Protein AF-A0A3N5Y8Y2-F1 (afdb_monomer_lite)

Sequence (75 aa):
MVLLVLALMVGFLNEGLITVNYLLAQATIRVSTFITIVLGGGIVIGLALLLPAYLRVRMQLASLRQKHNQAESSS

Organism: NCBI:txid2259342

pLDDT: mean 70.61, std 14.33, range [46.88, 91.75]

Structure (mmCIF, N/CA/C/O backbone):
data_AF-A0A3N5Y8Y2-F1
#
_entry.id   AF-A0A3N5Y8Y2-F1
#
loop_
_atom_site.group_PDB
_atom_site.id
_atom_site.type_symbol
_atom_site.label_atom_id
_atom_site.label_alt_id
_atom_site.label_comp_id
_atom_site.label_asym_id
_atom_site.label_entity_id
_atom_site.label_seq_id
_atom_site.pdbx_PDB_ins_code
_atom_site.Cartn_x
_atom_site.Cartn_y
_atom_site.Cartn_z
_atom_site.occupancy
_atom_site.B_iso_or_equiv
_atom_site.auth_seq_id
_atom_site.auth_comp_id
_atom_site.auth_asym_id
_atom_site.auth_atom_id
_atom_site.pdbx_PDB_model_num
ATOM 1 N N . MET A 1 1 ? -7.698 -7.844 -3.836 1.00 58.91 1 MET A N 1
ATOM 2 C CA . MET A 1 1 ? -6.710 -8.935 -3.998 1.00 58.91 1 MET A CA 1
ATOM 3 C C . MET A 1 1 ? -6.657 -9.458 -5.427 1.00 58.91 1 MET A C 1
ATOM 5 O O . MET A 1 1 ? -5.582 -9.421 -5.998 1.00 58.91 1 MET A O 1
ATOM 9 N N . VAL A 1 2 ? -7.780 -9.820 -6.059 1.00 65.62 2 VAL A N 1
ATOM 10 C CA . VAL A 1 2 ? -7.799 -10.296 -7.464 1.00 65.62 2 VAL A CA 1
ATOM 11 C C . VAL A 1 2 ? -7.177 -9.299 -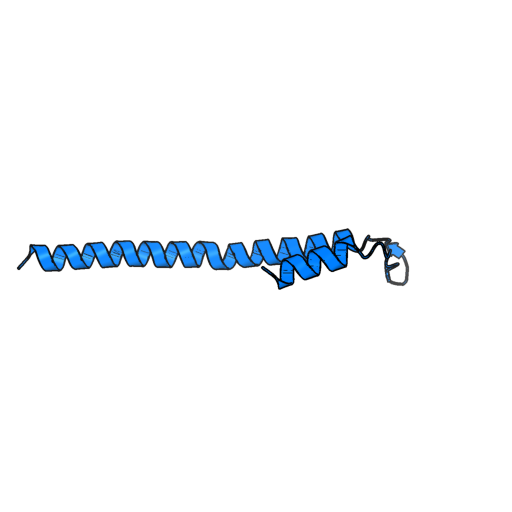8.456 1.00 65.62 2 VAL A C 1
ATOM 13 O O . VAL A 1 2 ? -6.305 -9.677 -9.225 1.00 65.62 2 VAL A O 1
ATOM 16 N N . LEU A 1 3 ? -7.531 -8.010 -8.380 1.00 62.78 3 LEU A N 1
ATOM 17 C CA . LEU A 1 3 ? -6.945 -6.970 -9.244 1.00 62.78 3 LEU A CA 1
ATOM 18 C C . LEU A 1 3 ? -5.428 -6.804 -9.053 1.00 62.78 3 LEU A C 1
ATOM 20 O O . LEU A 1 3 ? -4.713 -6.506 -10.000 1.00 62.78 3 LEU A O 1
ATOM 24 N N . LEU A 1 4 ? -4.938 -7.037 -7.833 1.00 63.94 4 LEU A N 1
ATOM 25 C CA . LEU A 1 4 ? -3.517 -6.956 -7.500 1.00 63.94 4 LEU A CA 1
ATOM 26 C C . LEU A 1 4 ? -2.755 -8.149 -8.090 1.00 63.94 4 LEU A C 1
ATOM 28 O O . LEU A 1 4 ? -1.696 -7.966 -8.678 1.00 63.94 4 LEU A O 1
ATOM 32 N N . VAL A 1 5 ? -3.327 -9.353 -7.999 1.00 68.06 5 VAL A N 1
ATOM 33 C CA . VAL A 1 5 ? -2.767 -10.566 -8.613 1.00 68.06 5 VAL A CA 1
ATOM 34 C C . VAL A 1 5 ? -2.754 -10.450 -10.139 1.00 68.06 5 VAL A C 1
ATOM 36 O O . VAL A 1 5 ? -1.744 -10.769 -10.757 1.00 68.06 5 VAL A O 1
ATOM 39 N N . LEU A 1 6 ? -3.822 -9.924 -10.748 1.00 64.06 6 LEU A N 1
ATOM 40 C CA . LEU A 1 6 ? -3.881 -9.690 -12.195 1.00 64.06 6 LEU A CA 1
ATOM 41 C C . LEU A 1 6 ? -2.845 -8.653 -12.651 1.00 64.06 6 LEU A C 1
ATOM 43 O O . LEU A 1 6 ? -2.152 -8.885 -13.637 1.00 64.06 6 LEU A O 1
ATOM 47 N N . ALA A 1 7 ? -2.677 -7.553 -11.913 1.00 62.03 7 ALA A N 1
ATOM 48 C CA . ALA A 1 7 ? -1.656 -6.548 -12.210 1.00 62.03 7 ALA A CA 1
ATOM 49 C C . ALA A 1 7 ? -0.225 -7.108 -12.091 1.00 62.03 7 ALA A C 1
ATOM 51 O O . ALA A 1 7 ? 0.614 -6.831 -12.948 1.00 62.03 7 ALA A O 1
ATOM 52 N N . LEU A 1 8 ? 0.047 -7.934 -11.070 1.00 62.97 8 LEU A N 1
ATOM 53 C CA . LEU A 1 8 ? 1.326 -8.637 -10.917 1.00 62.97 8 LEU A CA 1
ATOM 54 C C . LEU A 1 8 ? 1.585 -9.612 -12.068 1.00 62.97 8 LEU A C 1
ATOM 56 O O . LEU A 1 8 ? 2.686 -9.632 -12.608 1.00 62.97 8 LEU A O 1
ATOM 60 N N . MET A 1 9 ? 0.575 -10.389 -12.462 1.00 68.50 9 MET A N 1
ATOM 61 C CA . MET A 1 9 ? 0.687 -11.378 -13.536 1.00 68.50 9 MET A CA 1
ATOM 62 C C . MET A 1 9 ? 0.948 -10.709 -14.889 1.00 68.50 9 MET A C 1
ATOM 64 O O . MET A 1 9 ? 1.844 -11.120 -15.620 1.00 68.50 9 MET A O 1
ATOM 68 N N . VAL A 1 10 ? 0.215 -9.634 -15.198 1.00 64.12 10 VAL A N 1
ATOM 69 C CA . VAL A 1 10 ? 0.416 -8.838 -16.419 1.00 64.12 10 VAL A CA 1
ATOM 70 C C . VAL A 1 10 ? 1.807 -8.199 -16.427 1.00 64.12 10 VAL A C 1
ATOM 72 O O . VAL A 1 10 ? 2.451 -8.183 -17.470 1.00 64.12 10 VAL A O 1
ATOM 75 N N . GLY A 1 11 ? 2.301 -7.734 -15.278 1.00 59.56 11 GLY A N 1
ATOM 76 C CA . GLY A 1 11 ? 3.654 -7.197 -15.136 1.00 59.56 11 GLY A CA 1
ATOM 77 C C . GLY A 1 11 ? 4.776 -8.219 -15.268 1.00 59.56 11 GLY A C 1
ATOM 78 O O . GLY A 1 11 ? 5.820 -7.910 -15.832 1.00 59.56 11 GLY A O 1
ATOM 79 N N . PHE A 1 12 ? 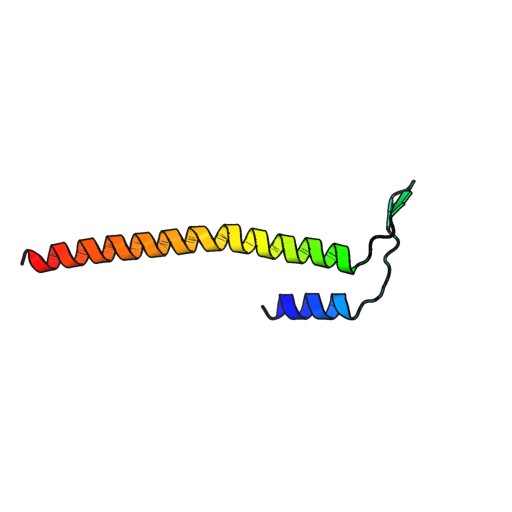4.562 -9.425 -14.749 1.00 62.12 12 PHE A N 1
ATOM 80 C CA . PHE A 1 12 ? 5.523 -10.524 -14.792 1.00 62.12 12 PHE A CA 1
ATOM 81 C C . PHE A 1 12 ? 5.636 -11.141 -16.193 1.00 62.12 12 PHE A C 1
ATOM 83 O O . PHE A 1 12 ? 6.728 -11.507 -16.609 1.00 62.12 12 PHE A O 1
ATOM 90 N N . LEU A 1 13 ? 4.520 -11.215 -16.928 1.00 60.66 13 LEU A N 1
ATOM 91 C CA . LEU A 1 13 ? 4.469 -11.727 -18.303 1.00 60.66 13 LEU A CA 1
ATOM 92 C C . LEU A 1 13 ? 4.847 -10.677 -19.364 1.00 60.66 13 LEU A C 1
ATOM 94 O O . LEU A 1 13 ? 5.061 -11.031 -20.519 1.00 60.66 13 LEU A O 1
ATOM 98 N N . ASN A 1 14 ? 4.919 -9.389 -19.005 1.00 59.41 14 ASN A N 1
ATOM 99 C CA . ASN A 1 14 ? 5.390 -8.338 -19.906 1.00 59.41 14 ASN A CA 1
ATOM 100 C C . ASN A 1 14 ? 6.882 -8.069 -19.685 1.00 59.41 14 ASN A C 1
ATOM 102 O O . ASN A 1 14 ? 7.280 -7.211 -18.900 1.00 59.41 14 ASN A O 1
ATOM 106 N N . GLU A 1 15 ? 7.707 -8.754 -20.470 1.00 58.97 15 GLU A N 1
ATOM 107 C CA . GLU A 1 15 ? 9.156 -8.531 -20.587 1.00 58.97 15 GLU A CA 1
ATOM 108 C C . GLU A 1 15 ? 9.506 -7.230 -21.351 1.00 58.97 15 GLU A C 1
ATOM 110 O O . GLU A 1 15 ? 10.670 -6.949 -21.636 1.00 58.97 15 GLU A O 1
ATOM 115 N N . GLY A 1 16 ? 8.503 -6.421 -21.713 1.00 53.72 16 GLY A N 1
ATOM 116 C CA . GLY A 1 16 ? 8.656 -5.228 -22.541 1.00 53.72 16 GLY A CA 1
ATOM 117 C C . GLY A 1 16 ? 9.438 -4.117 -21.840 1.00 53.72 16 GLY A C 1
ATOM 118 O O . GLY A 1 16 ? 8.946 -3.477 -20.915 1.00 53.72 16 GLY A O 1
ATOM 119 N N . LEU A 1 17 ? 10.660 -3.851 -22.298 1.00 50.41 17 LEU A N 1
ATOM 120 C CA . LEU A 1 17 ? 11.441 -2.667 -21.935 1.00 50.41 17 LEU A CA 1
ATOM 121 C C . LEU A 1 17 ? 10.766 -1.418 -22.533 1.00 50.41 17 LEU A C 1
ATOM 123 O O . LEU A 1 17 ? 10.781 -1.235 -23.746 1.00 50.41 17 LEU A O 1
ATOM 127 N N . ILE A 1 18 ? 10.186 -0.546 -21.703 1.00 52.97 18 ILE A N 1
ATOM 128 C CA . ILE A 1 18 ? 9.680 0.759 -22.157 1.00 52.97 18 ILE A CA 1
ATOM 129 C C . ILE A 1 18 ? 10.847 1.755 -22.136 1.00 52.97 18 ILE A C 1
ATOM 131 O O . ILE A 1 18 ? 11.357 2.113 -21.074 1.00 52.97 18 ILE A O 1
ATOM 135 N N . THR A 1 19 ? 11.285 2.215 -23.306 1.00 50.03 19 THR A N 1
ATOM 136 C CA . THR A 1 19 ? 12.277 3.289 -23.458 1.00 50.03 19 THR A CA 1
ATOM 137 C C . THR A 1 19 ? 11.605 4.641 -23.226 1.00 50.03 19 THR A C 1
ATOM 139 O O . THR A 1 19 ? 10.981 5.201 -24.125 1.00 50.03 19 THR A O 1
ATOM 142 N N . VAL A 1 20 ? 11.724 5.190 -22.016 1.00 50.47 20 VAL A N 1
ATOM 143 C CA . VAL A 1 20 ? 11.204 6.530 -21.717 1.00 50.47 20 VAL A CA 1
ATOM 144 C C . VAL A 1 20 ? 12.264 7.567 -22.097 1.00 50.47 20 VAL A C 1
ATOM 146 O O . VAL A 1 20 ? 13.292 7.706 -21.435 1.00 50.47 20 VAL A O 1
ATOM 149 N N . ASN A 1 21 ? 12.035 8.264 -23.210 1.00 47.22 21 ASN A N 1
ATOM 150 C CA . ASN A 1 21 ? 12.881 9.357 -23.680 1.00 47.22 21 ASN A CA 1
ATOM 151 C C . ASN A 1 21 ? 12.322 10.689 -23.165 1.00 47.22 21 ASN A C 1
ATOM 153 O O . ASN A 1 21 ? 11.451 11.290 -23.795 1.00 47.22 21 ASN A O 1
ATOM 157 N N . TYR A 1 22 ? 12.814 11.155 -22.017 1.00 51.09 22 TYR A N 1
ATOM 158 C CA . TYR A 1 22 ? 12.521 12.507 -21.542 1.00 51.09 22 TYR A CA 1
ATOM 159 C C . TYR A 1 22 ? 13.502 13.492 -22.183 1.00 51.09 22 TYR A C 1
ATOM 161 O O . TYR A 1 22 ? 14.391 14.001 -21.515 1.00 51.09 22 TYR A O 1
ATOM 169 N N . LEU A 1 23 ? 13.341 13.717 -23.490 1.00 58.44 23 LEU A N 1
ATOM 170 C CA . LEU A 1 23 ? 13.867 14.813 -24.325 1.00 58.44 23 LEU A CA 1
ATOM 171 C C . LEU A 1 23 ? 15.395 15.077 -24.362 1.00 58.44 23 LEU A C 1
ATOM 173 O O . LEU A 1 23 ? 15.849 15.635 -25.353 1.00 58.44 23 LEU A O 1
ATOM 177 N N . LEU A 1 24 ? 16.196 14.661 -23.374 1.00 54.59 24 LEU A N 1
ATOM 178 C CA . LEU A 1 24 ? 17.662 14.786 -23.307 1.00 54.59 24 LEU A CA 1
ATOM 179 C C . LEU A 1 24 ? 18.365 13.613 -22.580 1.00 54.59 24 LEU A C 1
ATOM 181 O O . LEU A 1 24 ? 19.591 13.539 -22.610 1.00 54.59 24 LEU A O 1
ATOM 185 N N . ALA A 1 25 ? 17.639 12.679 -21.951 1.00 51.97 25 ALA A N 1
ATOM 186 C CA . ALA A 1 25 ? 18.229 11.487 -21.332 1.00 51.97 25 ALA A CA 1
ATOM 187 C C . ALA A 1 25 ? 17.289 10.275 -21.426 1.00 51.97 25 ALA A C 1
ATOM 189 O O . ALA A 1 25 ? 16.105 10.345 -21.091 1.00 51.97 25 ALA A O 1
ATOM 190 N N . GLN A 1 26 ? 17.839 9.153 -21.891 1.00 51.81 26 GLN A N 1
ATOM 191 C CA . GLN A 1 26 ? 17.132 7.891 -22.080 1.00 51.81 26 GLN A CA 1
ATOM 192 C C . GLN A 1 26 ? 17.289 7.042 -20.813 1.00 51.81 26 GLN A C 1
ATOM 194 O O . GLN A 1 26 ? 18.319 6.407 -20.598 1.00 51.81 26 GLN A O 1
ATOM 199 N N . ALA A 1 27 ? 16.282 7.061 -19.940 1.00 54.78 27 ALA A N 1
ATOM 200 C CA . ALA A 1 27 ? 16.266 6.213 -18.755 1.00 54.78 27 ALA A CA 1
ATOM 201 C C . ALA A 1 27 ? 15.544 4.901 -19.091 1.00 54.78 27 ALA A C 1
ATOM 203 O O . ALA A 1 27 ? 14.316 4.850 -19.167 1.00 54.78 27 ALA A O 1
ATOM 204 N N . THR A 1 28 ? 16.304 3.825 -19.304 1.00 55.44 28 THR A N 1
ATOM 205 C CA . THR A 1 28 ? 15.749 2.478 -19.503 1.00 55.44 28 THR A CA 1
ATOM 206 C C . THR A 1 28 ? 15.313 1.913 -18.155 1.00 55.44 28 THR A C 1
ATOM 208 O O . THR A 1 28 ? 16.060 1.194 -17.490 1.00 55.44 28 THR A O 1
ATOM 211 N N . ILE A 1 29 ? 14.107 2.264 -17.711 1.00 59.41 29 ILE A N 1
ATOM 212 C CA . ILE A 1 29 ? 13.525 1.694 -16.494 1.00 59.41 29 ILE A CA 1
ATOM 213 C C . ILE A 1 29 ? 12.644 0.511 -16.883 1.00 59.41 29 ILE A C 1
ATOM 215 O O . ILE A 1 29 ? 11.744 0.623 -17.712 1.00 59.41 29 ILE A O 1
ATOM 219 N N . ARG A 1 30 ? 12.924 -0.654 -16.289 1.00 64.81 30 ARG A N 1
ATOM 220 C CA . ARG A 1 30 ? 12.132 -1.866 -16.524 1.00 64.81 30 ARG A CA 1
ATOM 221 C C . ARG A 1 30 ? 10.703 -1.646 -16.037 1.00 64.81 30 ARG A C 1
ATOM 223 O O . ARG A 1 30 ? 10.491 -1.104 -14.952 1.00 64.81 30 ARG A O 1
ATOM 230 N N . VAL A 1 31 ? 9.733 -2.149 -16.798 1.00 69.44 31 VAL A N 1
ATOM 231 C CA . VAL A 1 31 ? 8.308 -2.143 -16.421 1.00 69.44 31 VAL A CA 1
ATOM 232 C C . VAL A 1 31 ? 8.091 -2.765 -15.041 1.00 69.44 31 VAL A C 1
ATOM 234 O O . VAL A 1 31 ? 7.302 -2.253 -14.249 1.00 69.44 31 VAL A O 1
ATOM 237 N N . SER A 1 32 ? 8.870 -3.792 -14.696 1.00 65.12 32 SER A N 1
ATOM 238 C CA . SER A 1 32 ? 8.860 -4.414 -13.369 1.00 65.12 32 SER A CA 1
ATOM 239 C C . SER A 1 32 ? 9.145 -3.431 -12.228 1.00 65.12 32 SER A C 1
ATOM 241 O O . SER A 1 32 ? 8.504 -3.511 -11.180 1.00 65.12 32 SER A O 1
ATOM 243 N N . THR A 1 33 ? 10.042 -2.461 -12.421 1.00 77.12 33 THR A N 1
ATOM 244 C CA . THR A 1 33 ? 10.334 -1.423 -11.423 1.00 77.12 33 THR A CA 1
ATOM 245 C C . THR A 1 33 ? 9.142 -0.490 -11.239 1.00 77.12 33 THR A C 1
ATOM 247 O O . THR A 1 33 ? 8.773 -0.178 -10.109 1.00 77.12 33 THR A O 1
ATOM 250 N N . PHE A 1 34 ? 8.494 -0.087 -12.334 1.00 75.31 34 PHE A N 1
ATOM 251 C CA . PHE A 1 34 ? 7.323 0.788 -12.279 1.00 75.31 34 PHE A CA 1
ATOM 252 C C . PHE A 1 34 ? 6.158 0.111 -11.545 1.00 75.31 34 PHE A C 1
ATOM 254 O O . PHE A 1 34 ? 5.552 0.691 -10.645 1.00 75.31 34 PHE A O 1
ATOM 261 N N . ILE A 1 35 ? 5.914 -1.162 -11.856 1.00 75.94 35 ILE A N 1
ATOM 262 C CA . ILE A 1 35 ? 4.893 -1.980 -11.195 1.00 75.94 35 ILE A CA 1
ATOM 263 C C . ILE A 1 35 ? 5.218 -2.181 -9.715 1.00 75.94 35 ILE A C 1
ATOM 265 O O . ILE A 1 35 ? 4.324 -2.064 -8.880 1.00 75.94 35 ILE A O 1
ATOM 269 N N . THR A 1 36 ? 6.486 -2.410 -9.370 1.00 82.06 36 THR A N 1
ATOM 270 C CA . THR A 1 36 ? 6.923 -2.532 -7.971 1.00 82.06 36 THR A CA 1
ATOM 271 C C . THR A 1 36 ? 6.633 -1.258 -7.181 1.00 82.06 36 THR A C 1
ATOM 273 O O . THR A 1 36 ? 6.124 -1.336 -6.065 1.00 82.06 36 THR A O 1
ATOM 276 N N . ILE A 1 37 ? 6.900 -0.084 -7.761 1.00 80.81 37 ILE A N 1
ATOM 277 C CA . ILE A 1 37 ? 6.635 1.206 -7.109 1.00 80.81 37 ILE A CA 1
ATOM 278 C C . ILE A 1 37 ? 5.130 1.430 -6.942 1.00 80.81 37 ILE A C 1
ATOM 280 O O . ILE A 1 37 ? 4.685 1.778 -5.850 1.00 80.81 37 ILE A O 1
ATOM 284 N N . VAL A 1 38 ? 4.337 1.203 -7.992 1.00 84.25 38 VAL A N 1
ATOM 285 C CA . VAL A 1 38 ? 2.883 1.430 -7.952 1.00 84.25 38 VAL A CA 1
ATOM 286 C C . VAL A 1 38 ? 2.200 0.468 -6.979 1.00 84.25 38 VAL A C 1
ATOM 288 O O . VAL A 1 38 ? 1.400 0.895 -6.146 1.00 84.25 38 VAL A O 1
ATOM 291 N N . LEU A 1 39 ? 2.532 -0.823 -7.035 1.00 81.31 39 LEU A N 1
ATOM 292 C CA . LEU A 1 39 ? 1.945 -1.820 -6.142 1.00 81.31 39 LEU A CA 1
ATOM 293 C C . LEU A 1 39 ? 2.450 -1.677 -4.709 1.00 81.31 39 LEU A C 1
ATOM 295 O O . LEU A 1 39 ? 1.642 -1.686 -3.782 1.00 81.31 39 LEU A O 1
ATOM 299 N N . GLY A 1 40 ? 3.758 -1.505 -4.521 1.00 86.94 40 GLY A N 1
ATOM 300 C CA . GLY A 1 40 ? 4.351 -1.276 -3.207 1.00 86.94 40 GLY A CA 1
ATOM 301 C C . GLY A 1 40 ? 3.776 -0.025 -2.548 1.00 86.94 40 GLY A C 1
ATOM 302 O O . GLY A 1 40 ? 3.312 -0.087 -1.410 1.00 86.94 40 GLY A O 1
ATOM 303 N N . GLY A 1 41 ? 3.702 1.083 -3.289 1.00 89.25 41 GLY A N 1
ATOM 304 C CA . GLY A 1 41 ? 3.091 2.328 -2.829 1.00 89.25 41 GLY A CA 1
ATOM 305 C C . GLY A 1 41 ? 1.614 2.159 -2.470 1.00 89.25 41 GLY A C 1
ATOM 306 O O . GLY A 1 41 ? 1.196 2.568 -1.388 1.00 89.25 41 GLY A O 1
ATOM 307 N N . GLY A 1 42 ? 0.832 1.488 -3.321 1.00 85.56 42 GLY A N 1
ATOM 308 C CA . GLY A 1 42 ? -0.582 1.210 -3.056 1.00 85.56 42 GLY A CA 1
ATOM 309 C C . GLY A 1 42 ? -0.814 0.367 -1.796 1.00 85.56 42 GLY A C 1
ATOM 310 O O . GLY A 1 42 ? -1.718 0.668 -1.016 1.00 85.56 42 GLY A O 1
ATOM 311 N N . ILE A 1 43 ? 0.022 -0.648 -1.553 1.00 85.75 43 ILE A N 1
ATOM 312 C CA . ILE A 1 43 ? -0.045 -1.477 -0.338 1.00 85.75 43 ILE A CA 1
ATOM 313 C C . ILE A 1 43 ? 0.303 -0.651 0.901 1.00 85.75 43 ILE A C 1
ATOM 315 O O . ILE A 1 43 ? -0.421 -0.714 1.894 1.00 85.75 43 IL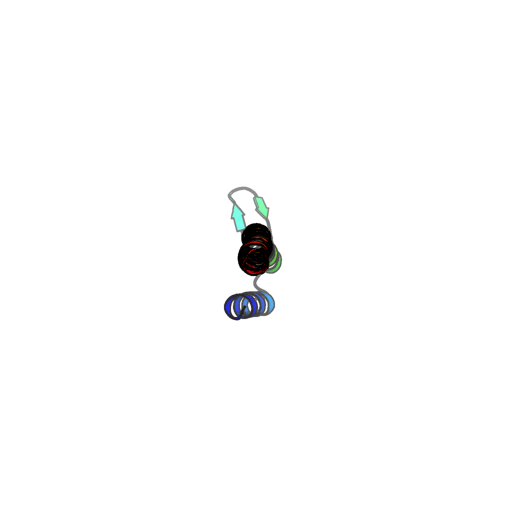E A O 1
ATOM 319 N N . VAL A 1 44 ? 1.379 0.139 0.846 1.00 88.94 44 VAL A N 1
ATOM 320 C CA . VAL A 1 44 ? 1.810 0.984 1.970 1.00 88.94 44 VAL A CA 1
ATOM 321 C C . VAL A 1 44 ? 0.719 1.986 2.339 1.00 88.94 44 VAL A C 1
ATOM 323 O O . VAL A 1 44 ? 0.368 2.092 3.512 1.00 88.94 44 VAL A O 1
ATOM 326 N N . ILE A 1 45 ? 0.127 2.662 1.352 1.00 89.38 45 ILE A N 1
ATOM 327 C CA . ILE A 1 45 ? -0.973 3.610 1.575 1.00 89.38 45 ILE A CA 1
ATOM 328 C C . ILE A 1 45 ? -2.204 2.884 2.131 1.00 89.38 45 ILE A C 1
ATOM 330 O O . ILE A 1 45 ? -2.796 3.333 3.111 1.00 89.38 45 ILE A O 1
ATOM 334 N N . GLY A 1 46 ? -2.573 1.737 1.554 1.00 87.25 46 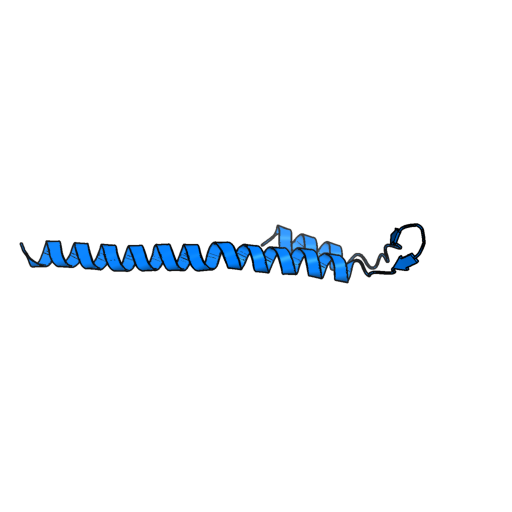GLY A N 1
ATOM 335 C CA . GLY A 1 46 ? -3.702 0.940 2.033 1.00 87.25 46 GLY A CA 1
ATOM 336 C C . GLY A 1 46 ? -3.540 0.513 3.494 1.00 87.25 46 GLY A C 1
ATOM 337 O O . GLY A 1 46 ? -4.465 0.676 4.289 1.00 87.25 46 GLY A O 1
ATOM 338 N N . LEU A 1 47 ? -2.355 0.030 3.875 1.00 86.88 47 LEU A N 1
ATOM 339 C CA . LEU A 1 47 ? -2.039 -0.322 5.261 1.00 86.88 47 LEU A CA 1
ATOM 340 C C . LEU A 1 47 ? -2.043 0.905 6.172 1.00 86.88 47 LEU A C 1
ATOM 342 O O . LEU A 1 47 ? -2.632 0.850 7.249 1.00 86.88 47 LEU A O 1
ATOM 346 N N . ALA A 1 48 ? -1.454 2.017 5.734 1.00 88.25 48 ALA A N 1
ATOM 347 C CA . ALA A 1 48 ? -1.423 3.255 6.506 1.00 88.25 48 ALA A CA 1
ATOM 348 C C . ALA A 1 48 ? -2.831 3.787 6.824 1.00 88.25 48 ALA A C 1
ATOM 350 O O . ALA A 1 48 ? -3.028 4.373 7.884 1.00 88.25 48 ALA A O 1
ATOM 351 N N . LEU A 1 49 ? -3.815 3.555 5.950 1.00 90.25 49 LEU A N 1
ATOM 352 C CA . LEU A 1 49 ? -5.208 3.951 6.177 1.00 90.25 49 LEU A CA 1
ATOM 353 C C . LEU A 1 49 ? -5.996 2.915 6.995 1.00 90.25 49 LEU A C 1
ATOM 355 O O . LEU A 1 49 ? -6.719 3.276 7.926 1.00 90.25 49 LEU A O 1
ATOM 359 N N . LEU A 1 50 ? -5.863 1.625 6.675 1.00 91.75 50 LEU A N 1
ATOM 360 C CA . LEU A 1 50 ? -6.651 0.555 7.299 1.00 91.75 50 LEU A CA 1
ATOM 361 C C . LEU A 1 50 ? -6.199 0.236 8.729 1.00 91.75 50 LEU A C 1
ATOM 363 O O . LEU A 1 50 ? -7.036 0.010 9.604 1.00 91.75 50 LEU A O 1
ATOM 367 N N . LEU A 1 51 ? -4.890 0.218 8.979 1.00 89.12 51 LEU A N 1
ATOM 368 C CA . LEU A 1 51 ? -4.314 -0.204 10.255 1.00 89.12 51 LEU A CA 1
ATOM 369 C C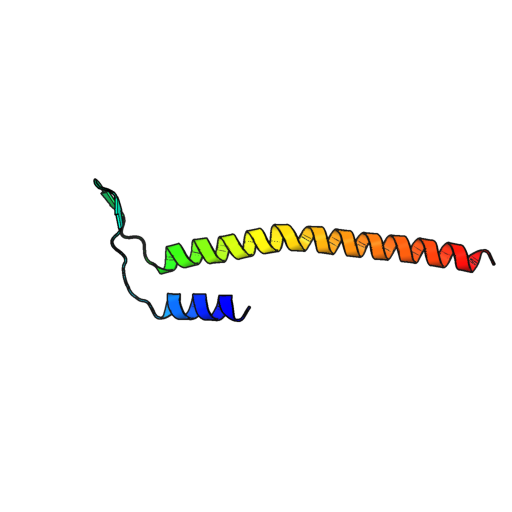 . LEU A 1 51 ? -4.736 0.687 11.443 1.00 89.12 51 LEU A C 1
ATOM 371 O O . LEU A 1 51 ? -5.217 0.140 12.441 1.00 89.12 51 LEU A O 1
ATOM 375 N N . PRO A 1 52 ? -4.646 2.033 11.375 1.00 91.56 52 PRO A N 1
ATOM 376 C CA . PRO A 1 52 ? -5.102 2.886 12.471 1.00 91.56 52 PRO A CA 1
ATOM 377 C C . PRO A 1 52 ? -6.626 2.882 12.620 1.00 91.56 52 PRO A C 1
ATOM 379 O O . PRO A 1 52 ? -7.126 2.905 13.745 1.00 91.56 52 PRO A O 1
ATOM 382 N N . ALA A 1 53 ? -7.377 2.813 11.514 1.00 89.88 53 ALA A N 1
ATOM 383 C CA . ALA A 1 53 ? -8.835 2.732 11.558 1.00 89.88 53 ALA A CA 1
ATOM 384 C C . ALA A 1 53 ? -9.301 1.461 12.286 1.00 89.88 53 ALA A C 1
ATOM 386 O O . ALA A 1 53 ? -10.145 1.532 13.181 1.00 89.88 53 ALA A O 1
ATOM 387 N N . TYR A 1 54 ? -8.691 0.315 11.972 1.00 91.44 54 TYR A N 1
ATOM 388 C CA . TYR A 1 54 ? -8.971 -0.954 12.638 1.00 91.44 54 TYR A CA 1
ATOM 389 C C . TYR A 1 54 ? -8.654 -0.905 14.139 1.00 91.44 54 TYR A C 1
ATOM 391 O O . TYR A 1 54 ? -9.493 -1.284 14.959 1.00 91.44 54 TYR A O 1
ATOM 399 N N . LEU A 1 55 ? -7.479 -0.387 14.518 1.00 90.44 55 LEU A N 1
ATOM 400 C CA . LEU A 1 55 ? -7.107 -0.229 15.929 1.00 90.44 55 LEU A CA 1
ATOM 401 C C . LEU A 1 55 ? -8.099 0.666 16.678 1.00 90.44 55 LEU A C 1
ATOM 403 O O . LEU A 1 55 ? -8.539 0.311 17.773 1.00 90.44 55 LEU A O 1
ATOM 407 N N . ARG A 1 56 ? -8.497 1.790 16.072 1.00 88.31 56 ARG A N 1
ATOM 408 C CA . ARG A 1 56 ? -9.450 2.732 16.666 1.00 88.31 56 ARG A CA 1
ATOM 409 C C . ARG A 1 56 ? -10.811 2.086 16.912 1.00 88.31 56 ARG A C 1
ATOM 411 O O . ARG A 1 56 ? -11.348 2.218 18.010 1.00 88.31 56 ARG A O 1
ATOM 418 N N . VAL A 1 57 ? -11.346 1.356 15.932 1.00 89.81 57 VAL A N 1
ATOM 419 C CA . VAL A 1 57 ? -12.620 0.626 16.071 1.00 89.81 57 VAL A CA 1
ATOM 420 C C . VAL A 1 57 ? -12.522 -0.432 17.170 1.00 89.81 57 VAL A C 1
ATOM 422 O O . VAL A 1 57 ? -13.420 -0.547 18.003 1.00 89.81 57 VAL A O 1
ATOM 425 N N . ARG A 1 58 ? -11.410 -1.170 17.231 1.00 90.69 58 ARG A N 1
ATOM 426 C CA . ARG A 1 58 ? -11.209 -2.213 18.244 1.00 90.69 58 ARG A CA 1
ATOM 427 C C . ARG A 1 58 ? -11.120 -1.637 19.662 1.00 90.69 58 ARG A C 1
ATOM 429 O O . ARG A 1 58 ? -11.704 -2.200 20.585 1.00 90.69 58 ARG A O 1
ATOM 436 N N . MET A 1 59 ? -10.436 -0.503 19.826 1.00 88.88 59 MET A N 1
ATOM 437 C CA . MET A 1 59 ? -10.365 0.229 21.097 1.00 88.88 59 MET A CA 1
ATOM 438 C C . MET A 1 59 ? -11.732 0.762 21.526 1.00 88.88 59 MET A C 1
ATOM 440 O O . MET A 1 59 ? -12.114 0.601 22.685 1.00 88.88 59 MET A O 1
ATOM 444 N N . GLN A 1 60 ? -12.494 1.347 20.596 1.00 86.00 60 GLN A N 1
ATOM 445 C CA . GLN A 1 60 ? -13.864 1.780 20.871 1.00 86.00 60 GLN A CA 1
ATOM 446 C C . GLN A 1 60 ? -14.710 0.598 21.344 1.00 86.00 60 GLN A C 1
ATOM 448 O O . GLN A 1 60 ? -15.299 0.671 22.417 1.00 86.00 60 GLN A O 1
ATOM 453 N N . LEU A 1 61 ? -14.682 -0.528 20.634 1.00 83.69 61 LEU A N 1
ATOM 454 C CA . LEU A 1 61 ? -15.441 -1.720 21.009 1.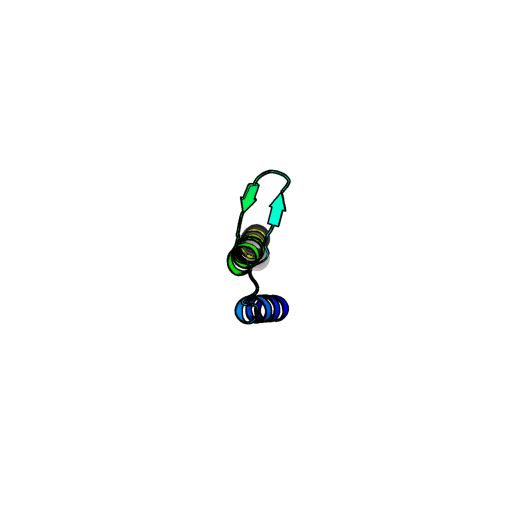00 83.69 61 LEU A CA 1
ATOM 455 C C . LEU A 1 61 ? -15.084 -2.240 22.413 1.00 83.69 61 LEU A C 1
ATOM 457 O O . LEU A 1 61 ? -15.979 -2.601 23.176 1.00 83.69 61 LEU A O 1
ATOM 461 N N . ALA A 1 62 ? -13.798 -2.231 22.778 1.00 83.19 62 ALA A N 1
ATOM 462 C CA . ALA A 1 62 ? -13.349 -2.593 24.123 1.00 83.19 62 ALA A CA 1
ATOM 463 C C . ALA A 1 62 ? -13.898 -1.631 25.193 1.00 83.19 62 ALA A C 1
ATOM 465 O O . ALA A 1 62 ? -14.440 -2.077 26.204 1.00 83.19 62 ALA A O 1
ATOM 466 N N . SER A 1 63 ? -13.830 -0.320 24.943 1.00 77.75 63 SER A N 1
ATOM 467 C CA . SER A 1 63 ? -14.363 0.691 25.866 1.00 77.75 63 SER A CA 1
ATOM 468 C C . SER A 1 63 ? -15.892 0.648 25.998 1.00 77.75 63 SER A C 1
ATOM 470 O O . SER A 1 63 ? -16.416 0.834 27.094 1.00 77.75 63 SER A O 1
ATOM 472 N N . LEU A 1 64 ? -16.620 0.356 24.912 1.00 78.38 64 LEU A N 1
ATOM 473 C CA . LEU A 1 64 ? -18.076 0.197 24.945 1.00 78.38 64 LEU A CA 1
ATOM 474 C C . LEU A 1 64 ? -18.481 -1.060 25.726 1.00 78.38 64 LEU A C 1
ATOM 476 O O . LEU A 1 64 ? -19.393 -0.990 26.547 1.00 78.38 64 LEU A O 1
ATOM 480 N N . ARG A 1 65 ? -17.774 -2.184 25.541 1.00 74.56 65 ARG A N 1
ATOM 481 C CA . ARG A 1 65 ? -17.980 -3.404 26.343 1.00 74.56 65 ARG A CA 1
ATOM 482 C C . ARG A 1 65 ? -17.782 -3.157 27.835 1.00 74.56 65 ARG A C 1
ATOM 484 O O . ARG A 1 65 ? -18.553 -3.653 28.646 1.00 74.56 65 ARG A O 1
ATOM 491 N N . GLN A 1 66 ? -16.770 -2.374 28.194 1.00 69.25 66 GLN A N 1
ATOM 492 C CA . GLN A 1 66 ? -16.489 -2.062 29.592 1.00 69.25 66 GLN A CA 1
ATOM 493 C C . GLN A 1 66 ? -17.595 -1.207 30.232 1.00 69.25 66 GLN A C 1
ATOM 495 O O . GLN A 1 66 ? -17.952 -1.435 31.385 1.00 69.25 66 GLN A O 1
ATOM 500 N N . LYS A 1 67 ? -18.184 -0.272 29.472 1.00 65.12 67 LYS A N 1
ATOM 501 C CA . LYS A 1 67 ? -19.332 0.530 29.924 1.00 65.12 67 LYS A CA 1
ATOM 502 C C . LYS A 1 67 ? -20.617 -0.291 30.064 1.00 65.12 67 LYS A C 1
ATOM 504 O O . LYS A 1 67 ? -21.377 -0.042 30.991 1.00 65.12 67 LYS A O 1
ATOM 509 N N . HIS A 1 68 ? -20.844 -1.271 29.187 1.00 59.94 68 HIS A N 1
ATOM 510 C CA . HIS A 1 68 ? -22.005 -2.162 29.281 1.00 59.94 68 HIS A CA 1
ATOM 511 C C . HIS A 1 68 ? -21.963 -3.022 30.554 1.00 59.94 68 HIS A C 1
ATOM 513 O O . HIS A 1 68 ? -22.932 -3.055 31.304 1.00 59.94 68 HIS A O 1
ATOM 519 N N . ASN A 1 69 ? -20.812 -3.628 30.865 1.00 61.03 69 ASN A N 1
ATOM 520 C CA . ASN A 1 69 ? -20.672 -4.462 32.064 1.00 61.03 69 ASN A CA 1
ATOM 521 C C . ASN A 1 69 ? -20.799 -3.674 33.382 1.00 61.03 69 ASN A C 1
ATOM 523 O O . ASN A 1 69 ? -21.238 -4.235 34.379 1.00 61.03 69 ASN A O 1
ATOM 527 N N . GLN A 1 70 ? -20.424 -2.388 33.407 1.00 60.44 70 GLN A N 1
ATOM 528 C CA . GLN A 1 70 ? -20.642 -1.527 34.582 1.00 60.44 70 GLN A CA 1
ATOM 529 C C . GLN A 1 70 ? -22.113 -1.151 34.784 1.00 60.44 70 GLN A C 1
ATOM 531 O O . GLN A 1 70 ? -22.535 -0.965 35.921 1.00 60.44 70 GLN A O 1
ATOM 536 N N . ALA A 1 71 ? -22.893 -1.044 33.705 1.00 61.09 71 ALA A N 1
ATOM 537 C CA . ALA A 1 71 ? -24.326 -0.787 33.795 1.00 61.09 71 ALA A CA 1
ATOM 538 C C . ALA A 1 71 ? -25.105 -2.024 34.281 1.00 61.09 71 ALA A C 1
ATOM 540 O O . ALA A 1 71 ? -26.069 -1.873 35.024 1.00 61.09 71 ALA A O 1
ATOM 541 N N . GLU A 1 72 ? -24.668 -3.237 33.921 1.00 58.50 72 GLU A N 1
ATOM 542 C CA . GLU A 1 72 ? -25.291 -4.491 34.379 1.00 58.50 72 GLU A CA 1
ATOM 543 C C . GLU A 1 72 ? -24.943 -4.865 35.828 1.00 58.50 72 GLU A C 1
ATOM 545 O O . GLU A 1 72 ? -25.774 -5.453 36.506 1.00 58.50 72 GLU A O 1
ATOM 550 N N . SER A 1 73 ? -23.755 -4.521 36.345 1.00 57.00 73 SER A N 1
ATOM 551 C CA . SER A 1 73 ? -23.373 -4.877 37.725 1.00 57.00 73 SER A CA 1
ATOM 552 C C . SER A 1 73 ? -23.940 -3.943 38.802 1.00 57.00 73 SER A C 1
ATOM 554 O O . SER A 1 73 ? -23.613 -4.109 39.976 1.00 57.00 73 SER A O 1
ATOM 556 N N . SER A 1 74 ? -24.689 -2.909 38.410 1.00 52.62 74 SER A N 1
ATOM 557 C CA . SER A 1 74 ? -25.273 -1.916 39.319 1.00 52.62 74 SER A CA 1
ATOM 558 C C . SER A 1 74 ? -26.803 -2.018 39.418 1.00 52.62 74 SER A C 1
ATOM 560 O O . SER A 1 74 ? -27.416 -1.132 40.019 1.00 52.62 74 SER A O 1
ATOM 562 N N . SER A 1 75 ? -27.399 -3.068 38.836 1.00 46.88 75 SER A N 1
ATOM 563 C CA . SER A 1 75 ? -28.824 -3.411 38.924 1.00 46.88 75 SER A CA 1
ATOM 564 C C . SER A 1 75 ? -29.030 -4.734 39.651 1.00 46.88 75 SER A C 1
ATOM 566 O O . SER A 1 75 ? -30.156 -4.898 40.167 1.00 46.88 75 SER A O 1
#

Radius of gyration: 23.52 Å; chains: 1; bounding box: 47×26×64 Å

InterPro domains:
  IPR010445 Lipopolysaccharide assembly protein A domain [PF06305] (14-73)

Foldseek 3Di:
DVVLVVLVVVLVPPQDFDFDDPPPDTDRDRSNVVSCCVSVVVVVVVCVVVVVVVVVVVVVVVVVVVVVVVVVVVD

Secondary structure (DSSP, 8-state):
-HHHHHHHHHHHH---EEEEEETTEEEEEEHHHHHHHHHHHHHHHHHHHHHHHHHHHHHHHHHHHHHHHHHHTT-